Protein AF-X0XAJ7-F1 (afdb_monomer_lite)

Structure (mmCIF, N/CA/C/O backbone):
data_AF-X0XAJ7-F1
#
_entry.id   AF-X0XAJ7-F1
#
loop_
_atom_site.group_PDB
_atom_site.id
_atom_site.type_symbol
_atom_site.label_atom_id
_atom_site.label_alt_id
_atom_site.label_comp_id
_atom_site.label_asym_id
_atom_site.label_entity_id
_atom_site.label_seq_id
_atom_site.pdbx_PDB_ins_code
_atom_site.Cartn_x
_atom_site.Cartn_y
_atom_site.Cartn_z
_atom_site.occupancy
_atom_site.B_iso_or_equiv
_atom_site.auth_seq_id
_atom_site.auth_comp_id
_atom_site.auth_asym_id
_atom_site.auth_atom_id
_atom_site.pdbx_PDB_model_num
ATOM 1 N N . MET A 1 1 ? 66.035 17.742 -70.164 1.00 53.09 1 MET A N 1
ATOM 2 C CA . MET A 1 1 ? 65.902 17.129 -68.827 1.00 53.09 1 MET A CA 1
ATOM 3 C C . MET A 1 1 ? 65.285 18.160 -67.894 1.00 53.09 1 MET A C 1
ATOM 5 O O . MET A 1 1 ? 65.871 19.224 -67.762 1.00 53.09 1 MET A O 1
ATOM 9 N N . ALA A 1 2 ? 64.100 17.912 -67.333 1.00 50.81 2 ALA A N 1
ATOM 10 C CA . ALA A 1 2 ? 63.508 18.798 -66.328 1.00 50.81 2 ALA A CA 1
ATOM 11 C C . ALA A 1 2 ? 64.111 18.478 -64.948 1.00 50.81 2 ALA A C 1
ATOM 13 O O . ALA A 1 2 ? 64.170 17.313 -64.562 1.00 50.81 2 ALA A O 1
ATOM 14 N N . ASP A 1 3 ? 64.597 19.512 -64.265 1.00 67.06 3 ASP A N 1
ATOM 15 C CA . ASP A 1 3 ? 65.238 19.478 -62.948 1.00 67.06 3 ASP A CA 1
ATOM 16 C C . ASP A 1 3 ? 64.207 19.186 -61.841 1.00 67.06 3 ASP A C 1
ATOM 18 O O . ASP A 1 3 ? 63.231 19.915 -61.663 1.00 67.06 3 ASP A O 1
ATOM 22 N N . SER A 1 4 ? 64.412 18.085 -61.116 1.00 61.97 4 SER A N 1
ATOM 23 C CA . SER A 1 4 ? 63.520 17.566 -60.074 1.00 61.97 4 SER A CA 1
ATOM 24 C C . SER A 1 4 ? 63.784 18.136 -58.674 1.00 61.97 4 SER A C 1
ATOM 26 O O . SER A 1 4 ? 63.205 17.649 -57.705 1.00 61.97 4 SER A O 1
ATOM 28 N N . SER A 1 5 ? 64.650 19.143 -58.529 1.00 63.56 5 SER A N 1
ATOM 29 C CA . SER A 1 5 ? 65.066 19.672 -57.219 1.00 63.56 5 SER A CA 1
ATOM 30 C C . SER A 1 5 ? 64.071 20.629 -56.541 1.00 63.56 5 SER A C 1
ATOM 32 O O . SER A 1 5 ? 64.298 21.017 -55.398 1.00 63.56 5 SER A O 1
ATOM 34 N N . ASN A 1 6 ? 62.954 20.990 -57.191 1.00 62.75 6 ASN A N 1
ATOM 35 C CA . ASN A 1 6 ? 62.060 22.060 -56.714 1.00 62.75 6 ASN A CA 1
ATOM 36 C C . ASN A 1 6 ? 60.555 21.733 -56.724 1.00 62.75 6 ASN A C 1
ATOM 38 O O . ASN A 1 6 ? 59.715 22.605 -56.949 1.00 62.75 6 ASN A O 1
ATOM 42 N N . LEU A 1 7 ? 60.173 20.489 -56.425 1.00 58.16 7 LEU A N 1
ATOM 43 C CA . LEU A 1 7 ? 58.783 20.203 -56.063 1.00 58.16 7 LEU A CA 1
ATOM 44 C C . LEU A 1 7 ? 58.603 20.442 -54.554 1.00 58.16 7 LEU A C 1
ATOM 46 O O . LEU A 1 7 ? 59.075 19.623 -53.762 1.00 58.16 7 LEU A O 1
ATOM 50 N N . PRO A 1 8 ? 57.935 21.532 -54.113 1.00 57.00 8 PRO A N 1
ATOM 51 C CA . PRO A 1 8 ? 57.600 21.683 -52.706 1.00 57.00 8 PRO A CA 1
ATOM 52 C C . PRO A 1 8 ? 56.748 20.487 -52.291 1.00 57.00 8 PRO A C 1
ATOM 54 O O . PRO A 1 8 ? 55.882 20.047 -53.048 1.00 57.00 8 PRO A O 1
ATOM 57 N N . ALA A 1 9 ? 57.013 19.973 -51.093 1.00 60.72 9 ALA A N 1
ATOM 58 C CA . ALA A 1 9 ? 56.369 18.838 -50.444 1.00 60.72 9 ALA A CA 1
ATOM 59 C C . ALA A 1 9 ? 54.843 19.024 -50.260 1.00 60.72 9 ALA A C 1
ATOM 61 O O . ALA A 1 9 ? 54.316 19.055 -49.152 1.00 60.72 9 ALA A O 1
ATOM 62 N N . ARG A 1 10 ? 54.092 19.098 -51.364 1.00 57.19 10 ARG A N 1
ATOM 63 C CA . ARG A 1 10 ? 52.624 19.028 -51.416 1.00 57.19 10 ARG A CA 1
ATOM 64 C C . ARG A 1 10 ? 52.117 17.601 -51.172 1.00 57.19 10 ARG A C 1
ATOM 66 O O . ARG A 1 10 ? 50.917 17.359 -51.249 1.00 57.19 10 ARG A O 1
ATOM 73 N N . ALA A 1 11 ? 53.019 16.672 -50.852 1.00 57.31 11 ALA A N 1
ATOM 74 C CA . ALA A 1 11 ? 52.721 15.291 -50.495 1.00 57.31 11 ALA A CA 1
ATOM 75 C C . ALA A 1 11 ? 52.110 15.134 -49.086 1.00 57.31 11 ALA A C 1
ATOM 77 O O . ALA A 1 11 ? 51.656 14.048 -48.747 1.00 57.31 11 ALA A O 1
ATOM 78 N N . SER A 1 12 ? 52.031 16.199 -48.281 1.00 57.16 12 SER A N 1
ATOM 79 C CA . SER A 1 12 ? 51.630 16.096 -46.867 1.00 57.16 12 SER A CA 1
ATOM 80 C C . SER A 1 12 ? 50.249 16.685 -46.534 1.00 57.16 12 SER A C 1
ATOM 82 O O . SER A 1 12 ? 49.975 16.905 -45.357 1.00 57.16 12 SER A O 1
ATOM 84 N N . GLN A 1 13 ? 49.386 17.001 -47.517 1.00 58.59 13 GLN A N 1
ATOM 85 C CA . GLN A 1 13 ? 48.121 17.728 -47.250 1.00 58.59 13 GLN A CA 1
ATOM 86 C C . GLN A 1 13 ? 46.830 17.195 -47.908 1.00 58.59 13 GLN A C 1
ATOM 88 O O . GLN A 1 13 ? 45.786 17.815 -47.738 1.00 58.59 13 GLN A O 1
ATOM 93 N N . TRP A 1 14 ? 46.818 16.029 -48.567 1.00 64.44 14 TRP A N 1
ATOM 94 C CA . TRP A 1 14 ? 45.604 15.540 -49.261 1.00 64.44 14 TRP A CA 1
ATOM 95 C C . TRP A 1 14 ? 44.967 14.264 -48.710 1.00 64.44 14 TRP A C 1
ATOM 97 O O . TRP A 1 14 ? 44.283 13.567 -49.446 1.00 64.44 14 TRP A O 1
ATOM 107 N N . GLN A 1 15 ? 45.120 13.961 -47.420 1.00 56.47 15 GLN A N 1
ATOM 108 C CA . GLN A 1 15 ? 44.272 12.954 -46.755 1.00 56.47 15 GLN A CA 1
ATOM 109 C C . GLN A 1 15 ? 43.846 13.352 -45.332 1.00 56.47 15 GLN A C 1
ATOM 111 O O . GLN A 1 15 ? 43.470 12.512 -44.524 1.00 56.47 15 GLN A O 1
ATOM 116 N N . ALA A 1 16 ? 43.801 14.650 -45.017 1.00 57.25 16 ALA A N 1
ATOM 117 C CA . ALA A 1 16 ? 43.165 15.146 -43.788 1.00 57.25 16 ALA A CA 1
ATOM 118 C C . ALA A 1 16 ? 41.633 15.298 -43.937 1.00 57.25 16 ALA A C 1
ATOM 120 O O . ALA A 1 16 ? 41.026 16.187 -43.342 1.00 57.25 16 ALA A O 1
ATOM 121 N N . GLY A 1 17 ? 41.009 14.449 -44.755 1.00 59.47 17 GLY A N 1
ATOM 122 C CA . GLY A 1 17 ? 39.644 14.616 -45.250 1.00 59.47 17 GLY A CA 1
ATOM 123 C C . GLY A 1 17 ? 38.770 13.379 -45.096 1.00 59.47 17 GLY A C 1
ATOM 124 O O . GLY A 1 17 ? 37.978 13.102 -45.977 1.00 59.47 17 GLY A O 1
ATOM 125 N N . LEU A 1 18 ? 38.910 12.622 -44.011 1.00 58.78 18 LEU A N 1
ATOM 126 C CA . LEU A 1 18 ? 37.818 11.798 -43.487 1.00 58.78 18 LEU A CA 1
ATOM 127 C C . LEU A 1 18 ? 38.080 11.592 -41.995 1.00 58.78 18 LEU A C 1
ATOM 129 O O . LEU A 1 18 ? 38.373 10.496 -41.521 1.00 58.78 18 LEU A O 1
ATOM 133 N N . LYS A 1 19 ? 38.039 12.689 -41.224 1.00 48.84 19 LYS A N 1
ATOM 134 C CA . LYS A 1 19 ? 37.875 12.563 -39.775 1.00 48.84 19 LYS A CA 1
ATOM 135 C C . LYS A 1 19 ? 36.519 11.901 -39.573 1.00 48.84 19 LYS A C 1
ATOM 137 O O . LYS A 1 19 ? 35.494 12.573 -39.551 1.00 48.84 19 LYS A O 1
ATOM 142 N N . ALA A 1 20 ? 36.541 10.577 -39.461 1.00 57.75 20 ALA A N 1
ATOM 143 C CA . ALA A 1 20 ? 35.496 9.760 -38.883 1.00 57.75 20 ALA A CA 1
ATOM 144 C C . ALA A 1 20 ? 35.277 10.252 -37.449 1.00 57.75 20 ALA A C 1
ATOM 146 O O . ALA A 1 20 ? 35.804 9.715 -36.478 1.00 57.75 20 ALA A O 1
ATOM 147 N N . GLN A 1 21 ? 34.569 11.367 -37.320 1.00 54.69 21 GLN A N 1
ATOM 148 C CA . GLN A 1 21 ? 34.239 11.962 -36.051 1.00 54.69 21 GLN A CA 1
ATOM 149 C C . GLN A 1 21 ? 32.763 12.322 -36.026 1.00 54.69 21 GLN A C 1
ATOM 151 O O . GLN A 1 21 ? 32.315 13.313 -36.587 1.00 54.69 21 GLN A O 1
ATOM 156 N N . ARG A 1 22 ? 32.092 11.527 -35.186 1.00 53.94 22 ARG A N 1
ATOM 157 C CA . ARG A 1 22 ? 31.151 12.003 -34.170 1.00 53.94 22 ARG A CA 1
ATOM 158 C C . ARG A 1 22 ? 29.746 12.330 -34.667 1.00 53.94 22 ARG A C 1
ATOM 160 O O . ARG A 1 22 ? 29.266 13.435 -34.460 1.00 53.94 22 ARG A O 1
ATOM 167 N N . THR A 1 23 ? 29.029 11.355 -35.225 1.00 51.34 23 THR A N 1
ATOM 168 C CA . THR A 1 23 ? 27.572 11.546 -35.424 1.00 51.34 23 THR A CA 1
ATOM 169 C C . THR A 1 23 ? 26.726 10.270 -35.411 1.00 51.34 23 THR A C 1
ATOM 171 O O . THR A 1 23 ? 25.566 10.307 -35.784 1.00 51.34 23 THR A O 1
ATOM 174 N N . GLY A 1 24 ? 27.262 9.134 -34.947 1.00 48.88 24 GLY A N 1
ATOM 175 C CA . GLY A 1 24 ? 26.515 7.861 -34.884 1.00 48.88 24 GLY A CA 1
ATOM 176 C C . GLY A 1 24 ? 26.257 7.313 -33.476 1.00 48.88 24 GLY A C 1
ATOM 177 O O . GLY A 1 24 ? 25.696 6.234 -33.342 1.00 48.88 24 GLY A O 1
ATOM 178 N N . LYS A 1 25 ? 26.698 8.008 -32.419 1.00 49.53 25 LYS A N 1
ATOM 179 C CA . LYS A 1 25 ? 26.652 7.501 -31.029 1.00 49.53 25 LYS A CA 1
ATOM 180 C C . LYS A 1 25 ? 25.750 8.286 -30.073 1.00 49.53 25 LYS A C 1
ATOM 182 O O . LYS A 1 25 ? 25.610 7.873 -28.931 1.00 49.53 25 LYS A O 1
ATOM 187 N N . LEU A 1 26 ? 25.130 9.384 -30.515 1.00 51.16 26 LEU A N 1
ATOM 188 C CA . LEU A 1 26 ? 24.268 10.207 -29.650 1.00 51.16 26 LEU A CA 1
ATOM 189 C C . LEU A 1 26 ? 22.770 10.101 -29.978 1.00 51.16 26 LEU A C 1
ATOM 191 O O . LEU A 1 26 ? 21.957 10.341 -29.097 1.00 51.16 26 LEU A O 1
ATOM 195 N N . PHE A 1 27 ? 22.385 9.655 -31.180 1.00 50.75 27 PHE A N 1
ATOM 196 C CA . PHE A 1 27 ? 20.966 9.506 -31.543 1.00 50.75 27 PHE A CA 1
ATOM 197 C C . PHE A 1 27 ? 20.327 8.190 -31.069 1.00 50.75 27 PHE A C 1
ATOM 199 O O . PHE A 1 27 ? 19.139 8.166 -30.774 1.00 50.75 27 PHE A O 1
ATOM 206 N N . LEU A 1 28 ? 21.105 7.114 -30.907 1.00 51.88 28 LEU A N 1
ATOM 207 C CA . LEU A 1 28 ? 20.604 5.851 -30.338 1.00 51.88 28 LEU A CA 1
ATOM 208 C C . LEU A 1 28 ? 20.540 5.866 -28.800 1.00 51.88 28 LEU A C 1
ATOM 210 O O . LEU A 1 28 ? 19.766 5.119 -28.211 1.00 51.88 28 LEU A O 1
ATOM 214 N N . SER A 1 29 ? 21.314 6.735 -28.140 1.00 50.50 29 SER A N 1
ATOM 215 C CA . SER A 1 29 ? 21.380 6.791 -26.671 1.00 50.50 29 SER A CA 1
ATOM 216 C C . SER A 1 29 ? 20.203 7.536 -26.032 1.00 50.50 29 SER A C 1
ATOM 218 O O . SER A 1 29 ? 19.856 7.252 -24.887 1.00 50.50 29 SER A O 1
ATOM 220 N N . VAL A 1 30 ? 19.576 8.474 -26.749 1.00 54.25 30 VAL A N 1
ATOM 221 C CA . VAL A 1 30 ? 18.437 9.247 -26.221 1.00 54.25 30 VAL A CA 1
ATOM 222 C C . VAL A 1 30 ? 17.145 8.419 -26.231 1.00 54.25 30 VAL A C 1
ATOM 224 O O . VAL A 1 30 ? 16.316 8.577 -25.344 1.00 54.25 30 VAL A O 1
ATOM 227 N N . ILE A 1 31 ? 17.006 7.472 -27.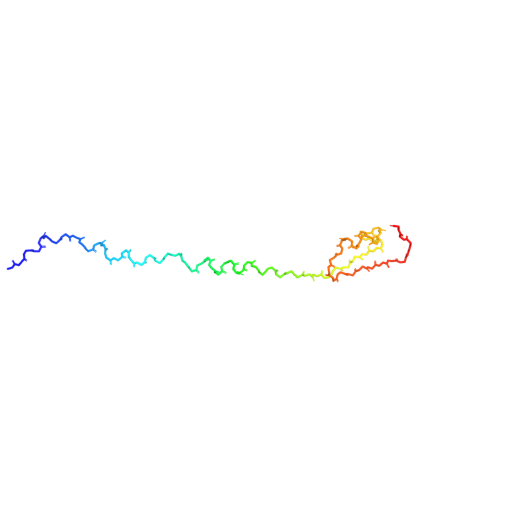165 1.00 56.75 31 ILE A N 1
ATOM 228 C CA . ILE A 1 31 ? 15.821 6.600 -27.271 1.00 56.75 31 ILE A CA 1
ATOM 229 C C . ILE A 1 31 ? 15.933 5.382 -26.332 1.00 56.75 31 ILE A C 1
ATOM 231 O O . ILE A 1 31 ? 14.930 4.927 -25.793 1.00 56.75 31 ILE A O 1
ATOM 235 N N . PHE A 1 32 ? 17.149 4.890 -26.059 1.00 53.06 32 PHE A N 1
ATOM 236 C CA . PHE A 1 32 ? 17.369 3.711 -25.204 1.00 53.06 32 PHE A CA 1
ATOM 237 C C . PHE A 1 32 ? 17.112 3.957 -23.705 1.00 53.06 32 PHE A C 1
ATOM 239 O O . PHE A 1 32 ? 16.874 3.014 -22.959 1.00 53.06 32 PHE A O 1
ATOM 246 N N . THR A 1 33 ? 17.124 5.214 -23.252 1.00 56.06 33 THR A N 1
ATOM 247 C CA . THR A 1 33 ? 16.939 5.540 -21.823 1.00 56.06 33 THR A CA 1
ATOM 248 C C . THR A 1 33 ? 15.465 5.740 -21.438 1.00 56.06 33 THR A C 1
ATOM 250 O O . THR A 1 33 ? 15.141 5.772 -20.256 1.00 56.06 33 THR A O 1
ATOM 253 N N . PHE A 1 34 ? 14.543 5.832 -22.403 1.00 54.94 34 PHE A N 1
ATOM 254 C CA . PHE A 1 34 ? 13.118 6.079 -22.131 1.00 54.94 34 PHE A CA 1
ATOM 255 C C . PHE A 1 34 ? 12.282 4.793 -22.024 1.00 54.94 34 PHE A C 1
ATOM 257 O O . PHE A 1 34 ? 11.087 4.788 -22.299 1.00 54.94 34 PHE A O 1
ATOM 264 N N . VAL A 1 35 ? 12.908 3.676 -21.650 1.00 64.38 35 VAL A N 1
ATOM 265 C CA . VAL A 1 35 ? 12.204 2.422 -21.352 1.00 64.38 35 VAL A CA 1
ATOM 266 C C . VAL A 1 35 ? 12.579 1.986 -19.942 1.00 64.38 35 VAL A C 1
ATOM 268 O O . VAL A 1 35 ? 13.205 0.955 -19.719 1.00 64.38 35 VAL A O 1
ATOM 271 N N . THR A 1 36 ? 12.202 2.791 -18.951 1.00 59.66 36 THR A N 1
ATOM 272 C CA . THR A 1 36 ? 12.016 2.267 -17.599 1.00 59.66 36 THR A CA 1
ATOM 273 C C . THR A 1 36 ? 10.633 1.628 -17.566 1.00 59.66 36 THR A C 1
ATOM 275 O O . THR A 1 36 ? 9.605 2.292 -17.444 1.00 59.66 36 THR A O 1
ATOM 278 N N . ALA A 1 37 ? 10.595 0.310 -17.756 1.00 60.12 37 ALA A N 1
ATOM 279 C CA . ALA A 1 37 ? 9.402 -0.476 -17.494 1.00 60.12 37 ALA A CA 1
ATOM 280 C C . ALA A 1 37 ? 9.017 -0.274 -16.021 1.00 60.12 37 ALA A C 1
ATOM 282 O O . ALA A 1 37 ? 9.669 -0.805 -15.118 1.00 60.12 37 ALA A O 1
ATOM 283 N N . ASN A 1 38 ? 7.978 0.528 -15.782 1.00 61.31 38 ASN A N 1
ATOM 284 C CA . ASN A 1 38 ? 7.304 0.608 -14.496 1.00 61.31 38 ASN A CA 1
ATOM 285 C C . ASN A 1 38 ? 6.637 -0.751 -14.274 1.00 61.31 38 ASN A C 1
ATOM 287 O O . ASN A 1 38 ? 5.493 -0.967 -14.668 1.00 61.31 38 ASN A O 1
ATOM 291 N N . ASN A 1 39 ? 7.382 -1.699 -13.711 1.00 61.28 39 ASN A N 1
ATOM 292 C CA . ASN A 1 39 ? 6.809 -2.921 -13.177 1.00 61.28 39 ASN A CA 1
ATOM 293 C C . ASN A 1 39 ? 6.013 -2.500 -11.938 1.00 61.28 39 ASN A C 1
ATOM 295 O O . ASN A 1 39 ? 6.542 -2.496 -10.829 1.00 61.28 39 ASN A O 1
ATOM 299 N N . ALA A 1 40 ? 4.774 -2.048 -12.138 1.00 66.44 40 ALA A N 1
ATOM 300 C CA . ALA A 1 40 ? 3.839 -1.827 -11.049 1.00 66.44 40 ALA A CA 1
ATOM 301 C C . ALA A 1 40 ? 3.481 -3.209 -10.490 1.00 66.44 40 ALA A C 1
ATOM 303 O O . ALA A 1 40 ? 2.629 -3.914 -11.027 1.00 66.44 40 ALA A O 1
ATOM 304 N N . SER A 1 41 ? 4.218 -3.641 -9.468 1.00 76.75 41 SER A N 1
ATOM 305 C CA . SER A 1 41 ? 3.837 -4.808 -8.685 1.00 76.75 41 SER A CA 1
ATOM 306 C C . SER A 1 41 ? 2.725 -4.377 -7.744 1.00 76.75 41 SER A C 1
ATOM 308 O O . SER A 1 41 ? 2.963 -3.540 -6.879 1.00 76.75 41 SER A O 1
ATOM 310 N N . ALA A 1 42 ? 1.542 -4.967 -7.902 1.00 83.88 42 ALA A N 1
ATOM 311 C CA . ALA A 1 42 ? 0.452 -4.813 -6.949 1.00 83.88 42 ALA A CA 1
ATOM 312 C C . ALA A 1 42 ? 0.914 -5.249 -5.548 1.00 83.88 42 ALA A C 1
ATOM 314 O O . ALA A 1 42 ? 1.338 -6.392 -5.350 1.00 83.88 42 ALA A O 1
ATOM 315 N N . GLY A 1 43 ? 0.860 -4.331 -4.588 1.00 90.50 43 GLY A N 1
ATOM 316 C CA . GLY A 1 43 ? 1.118 -4.571 -3.174 1.00 90.50 43 GLY A CA 1
ATOM 317 C C . GLY A 1 43 ? -0.143 -4.986 -2.414 1.00 90.50 43 GLY A C 1
ATOM 318 O O . GLY A 1 43 ? -1.271 -4.778 -2.863 1.00 90.50 43 GLY A O 1
ATOM 319 N N . THR A 1 44 ? 0.039 -5.578 -1.231 1.00 96.25 44 THR A N 1
ATOM 320 C CA . THR A 1 44 ? -1.055 -5.816 -0.276 1.00 96.25 44 THR A CA 1
ATOM 321 C C . THR A 1 44 ? -0.857 -4.943 0.955 1.00 96.25 44 THR A C 1
ATOM 323 O O . THR A 1 44 ? 0.171 -5.043 1.623 1.00 96.25 44 THR A O 1
ATOM 326 N N . LEU A 1 45 ? -1.842 -4.098 1.258 1.00 96.38 45 LEU A N 1
ATOM 327 C CA . LEU A 1 45 ? -1.833 -3.180 2.397 1.00 96.38 45 LEU A CA 1
ATOM 328 C C . LEU A 1 45 ? -2.852 -3.665 3.431 1.00 96.38 45 LEU A C 1
ATOM 330 O O . LEU A 1 45 ? -4.025 -3.834 3.100 1.00 96.38 45 LEU A O 1
ATOM 334 N N . TYR A 1 46 ? -2.432 -3.888 4.678 1.00 96.88 46 TYR A N 1
ATOM 335 C CA . TYR A 1 46 ? -3.325 -4.373 5.733 1.00 96.88 46 TYR A CA 1
ATOM 336 C C . TYR A 1 46 ? -3.730 -3.256 6.693 1.00 96.88 46 TYR A C 1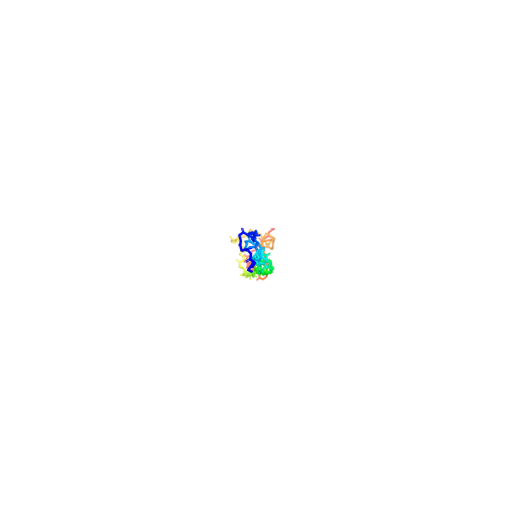
ATOM 338 O O . TYR A 1 46 ? -2.889 -2.523 7.210 1.00 96.88 46 TYR A O 1
ATOM 346 N N . VAL A 1 47 ? -5.018 -3.187 7.008 1.00 95.62 47 VAL A N 1
ATOM 347 C CA . VAL A 1 47 ? -5.572 -2.306 8.044 1.00 95.62 47 VAL A CA 1
ATOM 348 C C . VAL A 1 47 ? -6.124 -3.201 9.165 1.00 95.62 47 VAL A C 1
ATOM 350 O O . VAL A 1 47 ? -6.982 -4.037 8.876 1.00 95.62 47 VAL A O 1
ATOM 353 N N . PRO A 1 48 ? -5.653 -3.096 10.428 1.00 95.31 48 PRO A N 1
ATOM 354 C CA . PRO A 1 48 ? -4.805 -2.037 10.982 1.00 95.31 48 PRO A CA 1
ATOM 355 C C . PRO A 1 48 ? -3.284 -2.294 10.928 1.00 95.31 48 PRO A C 1
ATOM 357 O O . PRO A 1 48 ? -2.510 -1.456 11.379 1.00 95.31 48 PRO A O 1
ATOM 360 N N . ASN A 1 49 ? -2.840 -3.468 10.465 1.00 94.94 49 ASN A N 1
ATOM 361 C CA . ASN A 1 49 ? -1.454 -3.921 10.655 1.00 94.94 49 ASN A CA 1
ATOM 362 C C . ASN A 1 49 ? -0.385 -2.988 10.058 1.00 94.94 49 ASN A C 1
ATOM 364 O O . ASN A 1 49 ? 0.663 -2.806 10.672 1.00 94.94 49 ASN A O 1
ATOM 368 N N . ASN A 1 50 ? -0.623 -2.440 8.865 1.00 93.88 50 ASN A N 1
ATOM 369 C CA . ASN A 1 50 ? 0.277 -1.495 8.199 1.00 93.88 50 ASN A CA 1
ATOM 370 C C . ASN A 1 50 ? -0.188 -0.041 8.352 1.00 93.88 50 ASN A C 1
ATOM 372 O O . ASN A 1 50 ? 0.654 0.847 8.442 1.00 93.88 50 ASN A O 1
ATOM 376 N N . TYR A 1 51 ? -1.502 0.196 8.389 1.00 95.00 51 TYR A N 1
ATOM 377 C CA . TYR A 1 51 ? -2.105 1.529 8.506 1.00 95.00 51 TYR A CA 1
ATOM 378 C C . TYR A 1 51 ? -3.244 1.497 9.512 1.00 95.00 51 TYR A C 1
ATOM 380 O O . TYR A 1 51 ? -4.073 0.596 9.454 1.00 95.00 51 TYR A O 1
ATOM 388 N N . LEU A 1 52 ? -3.318 2.481 10.410 1.00 92.75 52 LEU A N 1
ATOM 389 C CA . LEU A 1 52 ? -4.269 2.471 11.529 1.00 92.75 52 LEU A CA 1
ATOM 390 C C . LEU A 1 52 ? -5.714 2.766 11.105 1.00 92.75 52 LEU A C 1
ATOM 392 O O . LEU A 1 52 ? -6.650 2.364 11.796 1.00 92.75 52 LEU A O 1
ATOM 396 N N . ASN A 1 53 ? -5.901 3.455 9.982 1.00 94.31 53 ASN A N 1
ATOM 397 C CA . ASN A 1 53 ? -7.202 3.764 9.403 1.00 94.31 53 ASN A CA 1
ATOM 398 C C . ASN A 1 53 ? -7.204 3.507 7.889 1.00 94.31 53 ASN A C 1
ATOM 400 O O . ASN A 1 53 ? -6.165 3.356 7.244 1.00 94.31 53 ASN A O 1
ATOM 404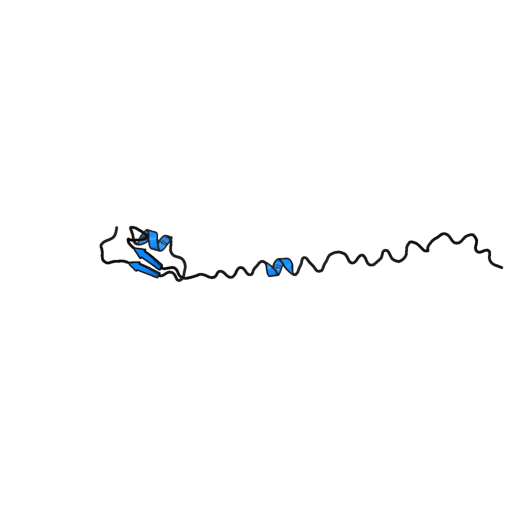 N N . ILE A 1 54 ? -8.408 3.448 7.323 1.00 94.75 54 ILE A N 1
ATOM 405 C CA . ILE A 1 54 ? -8.622 3.111 5.910 1.00 94.75 54 ILE A CA 1
ATOM 406 C C . ILE A 1 54 ? -8.083 4.221 4.997 1.00 94.75 54 ILE A C 1
ATOM 408 O O . ILE A 1 54 ? -7.562 3.944 3.919 1.00 94.75 54 ILE A O 1
ATOM 412 N N . GLN A 1 55 ? -8.181 5.478 5.429 1.00 96.19 55 GLN A N 1
ATOM 413 C CA . GLN A 1 55 ? -7.844 6.621 4.593 1.00 96.19 55 GLN A CA 1
ATOM 414 C C . GLN A 1 55 ? -6.337 6.716 4.313 1.00 96.19 55 GLN A C 1
ATOM 416 O O . GLN A 1 55 ? -5.942 7.017 3.186 1.00 96.19 55 GLN A O 1
ATOM 421 N N . GLU A 1 56 ? -5.497 6.407 5.299 1.00 95.31 56 GLU A N 1
ATOM 422 C CA . GLU A 1 56 ? -4.046 6.333 5.116 1.00 95.31 56 GLU A CA 1
ATOM 423 C C . GLU A 1 56 ? -3.642 5.217 4.146 1.00 95.31 56 GLU A C 1
ATOM 425 O O . GLU A 1 56 ? -2.800 5.445 3.277 1.00 95.31 56 GLU A O 1
ATOM 430 N N . ALA A 1 57 ? -4.282 4.045 4.228 1.00 95.56 57 ALA A N 1
ATOM 431 C CA . ALA A 1 57 ? -4.028 2.950 3.291 1.00 95.56 57 ALA A CA 1
ATOM 432 C C . ALA A 1 57 ? -4.402 3.330 1.848 1.00 95.56 57 ALA A C 1
ATOM 434 O O . ALA A 1 57 ? -3.671 2.995 0.919 1.00 95.56 57 ALA A O 1
ATOM 435 N N . ILE A 1 58 ? -5.499 4.074 1.654 1.00 95.56 58 ILE A N 1
ATOM 436 C CA . ILE A 1 58 ? -5.904 4.586 0.334 1.00 95.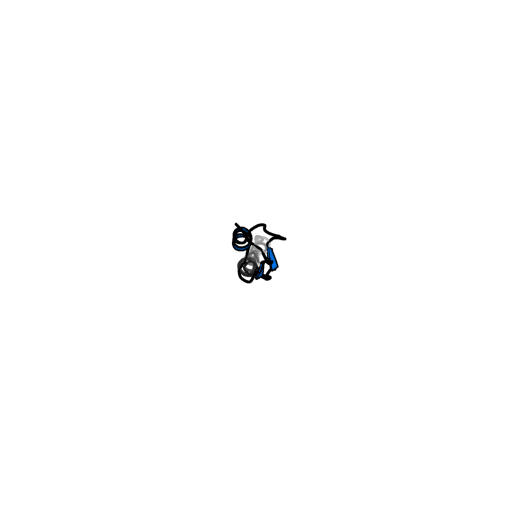56 58 ILE A CA 1
ATOM 437 C C . ILE A 1 58 ? -4.857 5.560 -0.209 1.00 95.56 58 ILE A C 1
ATOM 439 O O . ILE A 1 58 ? -4.442 5.427 -1.358 1.00 95.56 58 ILE A O 1
ATOM 443 N N . TYR A 1 59 ? -4.401 6.516 0.603 1.00 96.75 59 TYR A N 1
ATOM 444 C CA . TYR A 1 59 ? -3.400 7.491 0.162 1.00 96.75 59 TYR A CA 1
ATOM 445 C C . TYR A 1 59 ? -2.045 6.863 -0.167 1.00 96.75 59 TYR A C 1
ATOM 447 O O . TYR A 1 59 ? -1.333 7.380 -1.024 1.00 96.75 59 TYR A O 1
ATOM 455 N N . ALA A 1 60 ? -1.693 5.762 0.495 1.00 94.56 60 ALA A N 1
ATOM 456 C CA . ALA A 1 60 ? -0.464 5.028 0.224 1.00 94.56 60 ALA A CA 1
ATOM 457 C C . ALA A 1 60 ? -0.574 4.039 -0.952 1.00 94.56 60 ALA A C 1
ATOM 459 O O . ALA A 1 60 ? 0.454 3.541 -1.411 1.00 94.56 60 ALA A O 1
ATOM 460 N N . SER A 1 61 ? -1.789 3.734 -1.422 1.00 95.69 61 SER A N 1
ATOM 461 C CA . SER A 1 61 ? -2.015 2.734 -2.469 1.00 95.69 61 SER A CA 1
ATOM 462 C C . SER A 1 61 ? -1.643 3.234 -3.864 1.00 95.69 61 SER A C 1
ATOM 464 O O . SER A 1 61 ? -1.918 4.373 -4.245 1.00 95.69 61 SER A O 1
ATOM 466 N N . ASN A 1 62 ? -1.042 2.347 -4.649 1.00 94.31 62 ASN A N 1
ATOM 467 C CA . ASN A 1 62 ? -0.801 2.527 -6.073 1.00 94.31 62 ASN 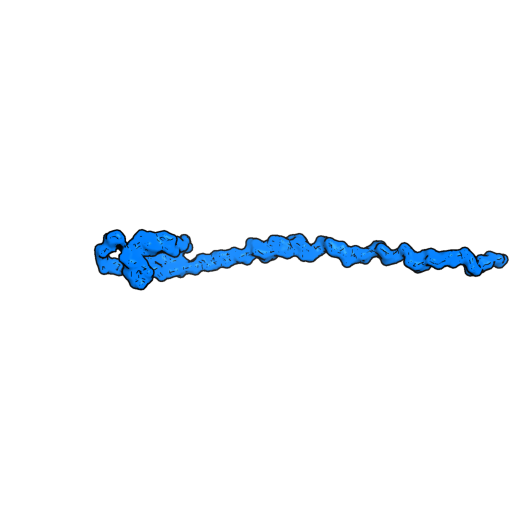A CA 1
ATOM 468 C C . ASN A 1 62 ? -1.873 1.796 -6.898 1.00 94.31 62 ASN A C 1
ATOM 470 O O . ASN A 1 62 ? -2.538 0.882 -6.399 1.00 94.31 62 ASN A O 1
ATOM 474 N N . PRO A 1 63 ? -2.047 2.150 -8.187 1.00 92.56 63 PRO A N 1
ATOM 475 C CA . PRO A 1 63 ? -2.943 1.415 -9.071 1.00 92.56 63 PRO A CA 1
ATOM 476 C C . PRO A 1 63 ? -2.604 -0.081 -9.108 1.00 92.56 63 PRO A C 1
ATOM 478 O O . PRO A 1 63 ? -1.490 -0.463 -9.463 1.00 92.56 63 PRO A O 1
ATOM 481 N N . GLY A 1 64 ? -3.589 -0.917 -8.776 1.00 92.00 64 GLY A N 1
ATOM 482 C CA . GLY A 1 64 ? -3.450 -2.375 -8.720 1.00 92.00 64 GLY A CA 1
ATOM 483 C C . GLY A 1 64 ? -3.254 -2.944 -7.314 1.00 92.00 64 GLY A C 1
ATOM 484 O O . GLY A 1 64 ? -3.403 -4.152 -7.147 1.00 92.00 64 GLY A O 1
ATOM 485 N N . ASP A 1 65 ? -2.985 -2.115 -6.304 1.00 96.00 65 ASP A N 1
ATOM 486 C CA . ASP A 1 65 ? -2.836 -2.580 -4.925 1.00 96.00 65 ASP A CA 1
ATOM 487 C C . ASP A 1 65 ? -4.153 -3.121 -4.349 1.00 96.00 65 ASP A C 1
ATOM 489 O O . ASP A 1 65 ? -5.254 -2.696 -4.704 1.00 96.00 65 ASP A O 1
ATOM 493 N N . THR A 1 66 ? -4.033 -4.065 -3.415 1.00 96.50 66 THR A N 1
ATOM 494 C CA . THR A 1 66 ? -5.162 -4.626 -2.664 1.00 96.50 66 THR A CA 1
ATOM 495 C C . THR A 1 66 ? -5.094 -4.184 -1.208 1.00 96.50 66 THR A C 1
ATOM 497 O O . THR A 1 66 ? -4.109 -4.446 -0.518 1.00 96.50 66 THR A O 1
ATOM 500 N N . ILE A 1 67 ? -6.164 -3.558 -0.717 1.00 96.75 67 ILE A N 1
ATOM 501 C CA . ILE A 1 67 ? -6.305 -3.188 0.695 1.00 96.75 67 ILE A CA 1
ATOM 502 C C . ILE A 1 67 ? -7.134 -4.262 1.404 1.00 96.75 67 ILE A C 1
ATOM 504 O O . ILE A 1 67 ? -8.304 -4.463 1.081 1.00 96.75 67 ILE A O 1
ATOM 508 N N . ILE A 1 68 ? -6.538 -4.943 2.383 1.00 97.06 68 ILE A N 1
ATOM 509 C CA . ILE A 1 68 ? -7.216 -5.928 3.231 1.00 97.06 68 ILE A CA 1
ATOM 510 C C . ILE A 1 68 ? -7.581 -5.258 4.553 1.00 97.06 68 ILE A C 1
ATOM 512 O O . ILE A 1 68 ? -6.715 -4.917 5.361 1.00 97.06 68 ILE A O 1
ATOM 516 N N . VAL A 1 69 ? -8.882 -5.083 4.774 1.00 96.38 69 VAL A N 1
ATOM 517 C CA . VAL A 1 69 ? -9.429 -4.481 5.993 1.00 96.38 69 VAL A CA 1
ATOM 518 C C . VAL A 1 69 ? -9.890 -5.593 6.925 1.00 96.38 69 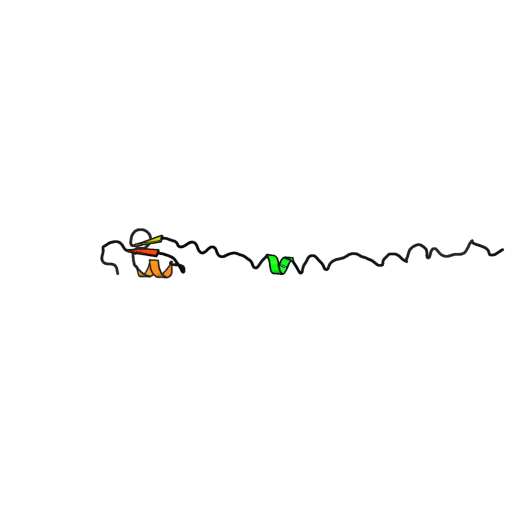VAL A C 1
ATOM 520 O O . VAL A 1 69 ? -10.773 -6.378 6.579 1.00 96.38 69 VAL A O 1
ATOM 523 N N . ALA A 1 70 ? -9.275 -5.677 8.103 1.00 96.25 70 ALA A N 1
ATOM 524 C CA . ALA A 1 70 ? -9.715 -6.592 9.144 1.00 96.25 70 ALA A CA 1
ATOM 525 C C . ALA A 1 70 ? -11.058 -6.144 9.747 1.00 96.25 70 ALA A C 1
ATOM 527 O O . ALA A 1 70 ? -11.479 -4.994 9.632 1.00 96.25 70 ALA A O 1
ATOM 528 N N . SER A 1 71 ? -11.744 -7.066 10.417 1.00 96.00 71 SER A N 1
ATOM 529 C CA . SER A 1 71 ? -12.997 -6.776 11.113 1.00 96.00 71 SER A CA 1
ATOM 530 C C . SER A 1 71 ? -12.776 -5.734 12.215 1.00 96.00 71 SER A C 1
ATOM 532 O O . SER A 1 71 ? -11.981 -5.958 13.127 1.00 96.00 71 SER A O 1
ATOM 534 N N . GLY A 1 72 ? -13.507 -4.620 12.175 1.00 91.75 72 GLY A N 1
ATOM 535 C CA . GLY A 1 72 ? -13.385 -3.567 13.179 1.00 91.75 72 GLY A CA 1
ATOM 536 C C . GLY A 1 72 ? -14.126 -2.288 12.804 1.00 91.75 72 GLY A C 1
ATOM 537 O O . GLY A 1 72 ? -14.776 -2.209 11.763 1.00 91.75 72 GLY A O 1
ATOM 538 N N . VAL A 1 73 ? -14.019 -1.282 13.672 1.00 91.56 73 VAL A N 1
ATOM 539 C CA . VAL A 1 73 ? -14.504 0.080 13.420 1.00 91.56 73 VAL A CA 1
ATOM 540 C C . VAL A 1 73 ? -13.297 1.006 13.385 1.00 91.56 73 VAL A C 1
ATOM 542 O O . VAL A 1 73 ? -12.509 1.036 14.330 1.00 91.56 73 VAL A O 1
ATOM 545 N N . TYR A 1 74 ? -13.182 1.765 12.302 1.00 87.50 74 TYR A N 1
ATOM 546 C CA . TYR A 1 74 ? -12.081 2.687 12.036 1.00 87.50 74 TYR A CA 1
ATOM 547 C C . TYR A 1 74 ? -12.616 4.122 11.998 1.00 87.50 74 TYR A C 1
ATOM 549 O O . TYR A 1 74 ? -13.797 4.330 11.711 1.00 87.50 74 TYR A O 1
ATOM 557 N N . LYS A 1 75 ? -11.762 5.092 12.333 1.00 81.38 75 LYS A N 1
ATOM 558 C CA . LYS A 1 75 ? -12.083 6.524 12.347 1.00 81.38 75 LYS A CA 1
ATOM 559 C C . LYS A 1 75 ? -11.253 7.266 11.317 1.00 81.38 75 LYS A C 1
ATOM 561 O O . LYS A 1 75 ? -10.077 6.872 11.154 1.00 81.38 75 LYS A O 1
#

Organism: NCBI:txid412755

InterPro domains:
  IPR011050 Pectin lyase fold/virulence factor [SSF51126] (32-75)
  IPR012334 Pectin lyase fold [G3DSA:2.160.20.10] (29-75)

Foldseek 3Di:
DDDPPDDPPPVPPPPPPDPPDDDPPPPVVVVVVPPPPPPPDAEEAEPPVRPPAPVVVVVPGDPNHHYHYDDDDGD

Secondary structure (DSSP, 8-state):
----TT---GGGSSS------SSSSSHHHHHHTS------PPPEEEETTT-SSHHHHHHHPPTT-EEEEPSS---

Radius of gyration: 35.62 Å; chains: 1; bounding box: 80×29×82 Å

pLDDT: mean 74.03, std 18.82, range [48.84, 97.06]

Sequence (75 aa):
MADSSNLPARASQWQAGLKAQRTGKLFLSVIFTFVTANNASAGTLYVPNNYLNIQEAIYASNPGDTIIVASGVYK